Protein AF-A0A2N3F7M3-F1 (afdb_monomer)

Mean predicted aligned error: 8.2 Å

Nearest PDB structures (foldseek):
  3fbz-assembly3_C  TM=3.477E-01  e=1.926E+00  Captovirus AFV1
  6jph-assembly1_A  TM=2.825E-01  e=2.505E+00  Defluviitalea phaphyphila
  6bme-assembly2_B  TM=3.694E-01  e=4.024E+00  Chlamydomonas reinhardtii
  6jpn-assembly1_A  TM=2.850E-01  e=2.934E+00  Defluviitalea phaphyphila
  3c37-assembly1_A  TM=2.663E-01  e=7.568E+00  Geobacter sulfurreducens PCA

Secondary structure (DSSP, 8-state):
----------------PPPPP---HHHHTT--HHHHHHHHHHHHHHHHHHHHHHHHHHHT----HHHHHHHHHHHHHHHHHHTT--SSS--HHHHHHHHHHHHHHHHHTT--HHHHHHHHHHHHHHHHHS--

Foldseek 3Di:
DDDDDDPDPDDDDPPPQQDQDADDPVLLPPAEQLSLLVVQLVNLLSLVVSLVVVVCVVPVDDDDSVVSSVVSVVLLQVQLVVLVHGSVDGDLSSSVSSLVSSLVVSVVSVRDNVSSVSSSVRSVVNSVSYDD

Solvent-accessible surface area (backbone atoms only — not comparable to full-atom values): 7800 Å² total; per-residue (Å²): 142,86,80,86,78,83,82,77,79,76,74,81,74,75,77,78,72,65,81,77,72,69,77,49,75,76,70,57,53,92,42,46,44,66,58,50,52,52,46,50,52,54,50,51,45,46,55,48,49,46,39,48,51,56,49,30,70,76,67,74,50,91,76,59,66,69,56,51,54,52,52,44,53,53,51,50,45,50,20,13,46,74,37,75,37,41,67,93,64,51,40,64,70,22,50,53,39,18,52,57,46,42,48,56,49,41,47,76,72,61,32,54,66,76,57,47,52,51,47,49,57,39,48,51,57,54,59,73,58,44,69,133

pLDDT: mean 85.64, std 19.43, range [34.31, 98.62]

Sequence (132 aa):
MDGHFKKEVGESMSGVVPDRWVVSEAELIELDAYKARDLVVKCFLTAQRITFAQTKETMGLPGDEKALERSVLGAVRVAFKRAGGDFDQPTKETIVGACDALASTAASWGTPESVVHHHQEQMMKVIGRLPE

Structure (mmCIF, N/CA/C/O backbone):
data_AF-A0A2N3F7M3-F1
#
_entry.id   AF-A0A2N3F7M3-F1
#
loop_
_atom_site.group_PDB
_atom_site.id
_atom_site.type_symbol
_atom_site.label_atom_id
_atom_site.label_alt_id
_atom_site.label_comp_id
_atom_site.label_asym_id
_atom_site.label_entity_id
_atom_site.label_seq_id
_atom_site.pdbx_PDB_ins_code
_atom_site.Cartn_x
_atom_site.Cartn_y
_atom_site.Cartn_z
_atom_site.occupancy
_atom_site.B_iso_or_equiv
_atom_site.auth_seq_id
_atom_site.auth_comp_id
_atom_site.auth_asym_id
_atom_site.auth_atom_id
_atom_site.pdbx_PDB_model_num
ATOM 1 N N . MET A 1 1 ? 16.862 2.326 -60.570 1.00 47.16 1 MET A N 1
ATOM 2 C CA . MET A 1 1 ? 17.369 2.054 -59.214 1.00 47.16 1 MET A CA 1
ATOM 3 C C . MET A 1 1 ? 17.725 3.399 -58.637 1.00 47.16 1 MET A C 1
ATOM 5 O O . MET A 1 1 ? 18.465 4.098 -59.302 1.00 47.16 1 MET A O 1
ATOM 9 N N . ASP A 1 2 ? 17.052 3.805 -57.564 1.00 41.72 2 ASP A N 1
ATOM 10 C CA . ASP A 1 2 ? 17.632 4.509 -56.412 1.00 41.72 2 ASP A CA 1
ATOM 11 C C . ASP A 1 2 ? 16.478 4.915 -55.498 1.00 41.72 2 ASP A C 1
ATOM 13 O O . ASP A 1 2 ? 15.702 5.836 -55.753 1.00 41.72 2 ASP A O 1
ATOM 17 N N . GLY A 1 3 ? 16.294 4.065 -54.490 1.00 40.38 3 GLY A N 1
ATOM 18 C CA . GLY A 1 3 ? 15.236 4.148 -53.508 1.00 40.38 3 GLY A CA 1
ATOM 19 C C . GLY A 1 3 ? 15.487 5.272 -52.512 1.00 40.38 3 GLY A C 1
ATOM 20 O O . GLY A 1 3 ? 16.547 5.383 -51.906 1.00 40.38 3 GLY A O 1
ATOM 21 N N . HIS A 1 4 ? 14.440 6.066 -52.347 1.00 43.75 4 HIS A N 1
ATOM 22 C CA . HIS A 1 4 ? 14.035 6.780 -51.144 1.00 43.75 4 HIS A CA 1
ATOM 23 C C . HIS A 1 4 ? 14.565 6.167 -49.828 1.00 43.75 4 HIS A C 1
ATOM 25 O O . HIS A 1 4 ? 14.263 5.017 -49.517 1.00 43.75 4 HIS A O 1
ATOM 31 N N . PHE A 1 5 ? 15.209 6.975 -48.980 1.00 39.25 5 PHE A N 1
ATOM 32 C CA . PHE A 1 5 ? 15.094 6.806 -47.529 1.00 39.25 5 PHE A CA 1
ATOM 33 C C . PHE A 1 5 ? 15.201 8.166 -46.829 1.00 39.25 5 PHE A C 1
ATOM 35 O O . PHE A 1 5 ? 16.281 8.655 -46.500 1.00 39.25 5 PHE A O 1
ATOM 42 N N . LYS A 1 6 ? 14.042 8.803 -46.634 1.00 42.97 6 LYS A N 1
ATOM 43 C CA . LYS A 1 6 ? 13.887 9.898 -45.675 1.00 42.97 6 LYS A CA 1
ATOM 44 C C . LYS A 1 6 ? 14.064 9.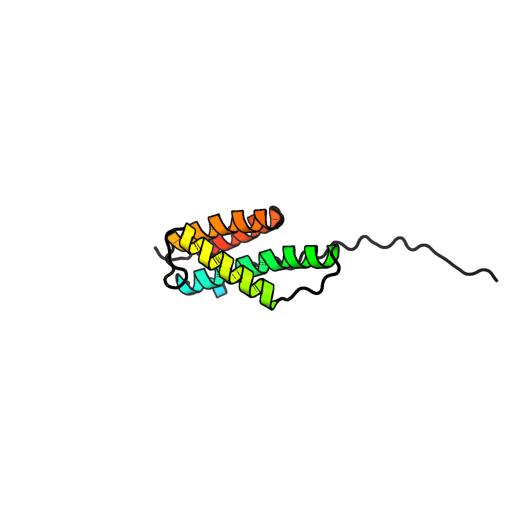295 -44.279 1.00 42.97 6 LYS A C 1
ATOM 46 O O . LYS A 1 6 ? 13.283 8.433 -43.891 1.00 42.97 6 LYS A O 1
ATOM 51 N N . LYS A 1 7 ? 15.085 9.724 -43.534 1.00 39.56 7 LYS A N 1
ATOM 52 C CA . LYS A 1 7 ? 15.151 9.479 -42.088 1.00 39.56 7 LYS A CA 1
ATOM 53 C C . LYS A 1 7 ? 14.158 10.421 -41.417 1.00 39.56 7 LYS A C 1
ATOM 55 O O . LYS A 1 7 ? 14.458 11.595 -41.222 1.00 39.56 7 LYS A O 1
ATOM 60 N N . GLU A 1 8 ? 12.978 9.905 -41.104 1.00 34.69 8 GLU A N 1
ATOM 61 C CA . GLU A 1 8 ? 12.116 10.505 -40.093 1.00 34.69 8 GLU A CA 1
ATOM 62 C C . GLU A 1 8 ? 12.780 10.271 -38.735 1.00 34.69 8 GLU A C 1
ATOM 64 O O . GLU A 1 8 ? 13.060 9.140 -38.334 1.00 34.69 8 GLU A O 1
ATOM 69 N N . VAL A 1 9 ? 13.134 11.370 -38.074 1.00 43.78 9 VAL A N 1
ATOM 70 C CA . VAL A 1 9 ? 13.579 11.367 -36.685 1.00 43.78 9 VAL A CA 1
ATOM 71 C C . VAL A 1 9 ? 12.337 11.046 -35.867 1.00 43.78 9 VAL A C 1
ATOM 73 O O . VAL A 1 9 ? 11.456 11.890 -35.734 1.00 43.78 9 VAL A O 1
ATOM 76 N N . GLY A 1 10 ? 12.244 9.799 -35.407 1.00 34.31 10 GLY A N 1
ATOM 77 C CA . GLY A 1 10 ? 11.179 9.359 -34.519 1.00 34.31 10 GLY A CA 1
ATOM 78 C C . GLY A 1 10 ? 11.149 10.242 -33.279 1.00 34.31 10 GLY A C 1
ATOM 79 O O . GLY A 1 10 ? 12.145 10.345 -32.560 1.00 34.31 10 GLY A O 1
ATOM 80 N N . GLU A 1 11 ? 10.008 10.894 -33.069 1.00 34.56 11 GLU A N 1
ATOM 81 C CA . GLU A 1 11 ? 9.624 11.500 -31.802 1.00 34.56 11 GLU A CA 1
ATOM 82 C C . GLU A 1 11 ? 9.928 10.526 -30.662 1.00 34.56 11 GLU A C 1
ATOM 84 O O . GLU A 1 11 ? 9.494 9.372 -30.675 1.00 34.56 11 GLU A O 1
ATOM 89 N N . SER A 1 12 ? 10.691 11.005 -29.677 1.00 38.12 12 SER A N 1
ATOM 90 C CA . SER A 1 12 ? 10.824 10.360 -28.376 1.00 38.12 12 SER A CA 1
ATOM 91 C C . SER A 1 12 ? 9.429 10.081 -27.838 1.00 38.12 12 SER A C 1
ATOM 93 O O . SER A 1 12 ? 8.753 10.991 -27.359 1.00 38.12 12 SER A O 1
ATOM 95 N N . MET A 1 13 ? 8.999 8.823 -27.908 1.00 38.06 13 MET A N 1
ATOM 96 C CA . MET A 1 13 ? 7.830 8.381 -27.172 1.00 38.06 13 MET A CA 1
ATOM 97 C C . MET A 1 13 ? 8.132 8.603 -25.695 1.00 38.06 13 MET A C 1
ATOM 99 O O . MET A 1 13 ? 9.004 7.955 -25.117 1.00 38.06 13 MET A O 1
ATOM 103 N N . SER A 1 14 ? 7.437 9.575 -25.102 1.00 41.28 14 SER A N 1
ATOM 104 C CA . SER A 1 14 ? 7.349 9.721 -23.659 1.00 41.28 14 SER A CA 1
ATOM 105 C C . SER A 1 14 ? 6.970 8.355 -23.100 1.00 41.28 14 SER A C 1
ATOM 107 O O . SER A 1 14 ? 5.886 7.852 -23.408 1.00 41.28 14 SER A O 1
ATOM 109 N N . GLY A 1 15 ? 7.873 7.738 -22.338 1.00 36.22 15 GLY A N 1
ATOM 110 C CA . GLY A 1 15 ? 7.592 6.483 -21.657 1.00 36.22 15 GLY A CA 1
ATOM 111 C C . GLY A 1 15 ? 6.305 6.651 -20.862 1.00 36.22 15 GLY A C 1
ATOM 112 O O . GLY A 1 15 ? 6.245 7.468 -19.942 1.00 36.22 15 GLY A O 1
ATOM 113 N N . VAL A 1 16 ? 5.255 5.944 -21.274 1.00 40.09 16 VAL A N 1
ATOM 114 C CA . VAL A 1 16 ? 3.975 5.932 -20.573 1.00 40.09 16 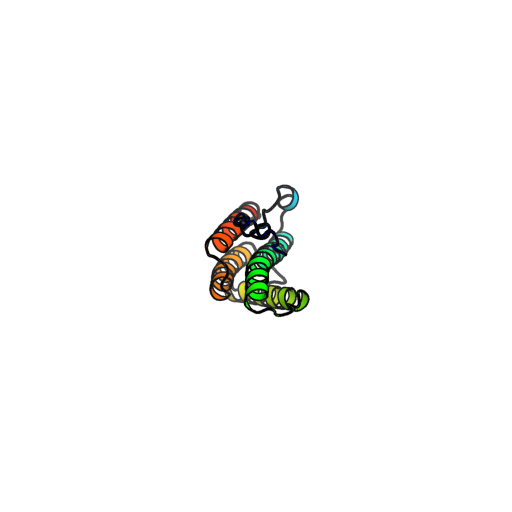VAL A CA 1
ATOM 115 C C . VAL A 1 16 ? 4.255 5.301 -19.218 1.00 40.09 16 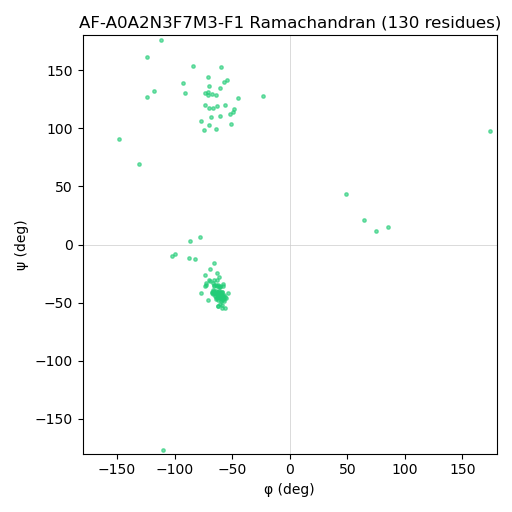VAL A C 1
ATOM 117 O O . VAL A 1 16 ? 4.396 4.087 -19.106 1.00 40.09 16 VAL A O 1
ATOM 120 N N . VAL A 1 17 ? 4.417 6.130 -18.188 1.00 52.34 17 VAL A N 1
ATOM 121 C CA . VAL A 1 17 ? 4.480 5.644 -16.812 1.00 52.34 17 VAL A CA 1
ATOM 122 C C . VAL A 1 17 ? 3.112 5.011 -16.548 1.00 52.34 17 VAL A C 1
ATOM 124 O O . VAL A 1 17 ? 2.113 5.720 -16.694 1.00 52.34 17 VAL A O 1
ATOM 127 N N . PRO A 1 18 ? 3.021 3.706 -16.227 1.00 54.47 18 PRO A N 1
ATOM 128 C CA . PRO A 1 18 ? 1.738 3.080 -15.953 1.00 54.47 18 PRO A CA 1
ATOM 129 C C . PRO A 1 18 ? 1.010 3.855 -14.858 1.00 54.47 18 PRO A C 1
ATOM 131 O O . PRO A 1 18 ? 1.638 4.362 -13.923 1.00 54.47 18 PRO A O 1
ATOM 134 N N . ASP A 1 19 ? -0.302 3.966 -15.038 1.00 66.25 19 ASP A N 1
ATOM 135 C CA . ASP A 1 19 ? -1.193 4.832 -14.276 1.00 66.25 19 ASP A CA 1
ATOM 136 C C . ASP A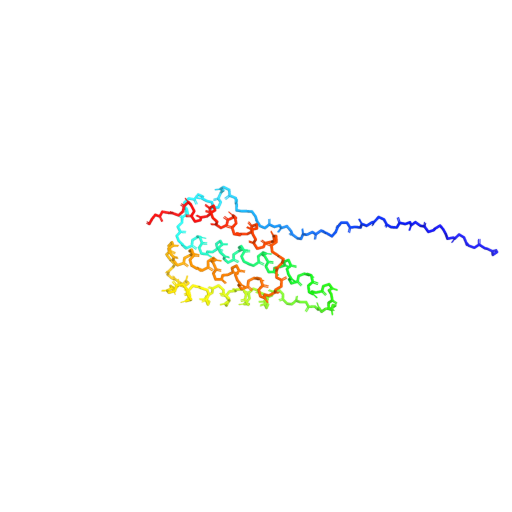 1 19 ? -0.953 4.673 -12.765 1.00 66.25 19 ASP A C 1
ATOM 138 O O . ASP A 1 19 ? -1.088 3.582 -12.200 1.00 66.25 19 ASP A O 1
ATOM 142 N N . ARG A 1 20 ? -0.506 5.751 -12.112 1.00 82.00 20 ARG A N 1
ATOM 143 C CA . ARG A 1 20 ? -0.230 5.737 -10.672 1.00 82.00 20 ARG A CA 1
ATOM 144 C C . ARG A 1 20 ? -1.568 5.669 -9.949 1.00 82.00 20 ARG A C 1
ATOM 146 O O . ARG A 1 20 ? -2.442 6.491 -10.208 1.00 82.00 20 ARG A O 1
ATOM 153 N N . TRP A 1 21 ? -1.730 4.729 -9.019 1.00 92.00 21 TRP A N 1
ATOM 154 C CA . TRP A 1 21 ? -2.991 4.612 -8.291 1.00 92.00 21 TRP A CA 1
ATOM 155 C C . TRP A 1 21 ? -3.292 5.900 -7.517 1.00 92.00 21 TRP A C 1
ATOM 157 O O . TRP A 1 21 ? -2.419 6.460 -6.855 1.00 92.00 21 TRP A O 1
ATOM 167 N N . VAL A 1 22 ? -4.538 6.359 -7.598 1.00 94.50 22 VAL A N 1
ATOM 168 C CA . VAL A 1 22 ? -5.089 7.462 -6.810 1.00 94.50 22 VAL A CA 1
ATOM 169 C C . VAL A 1 22 ? -6.308 6.916 -6.087 1.00 94.50 22 VAL A C 1
ATOM 171 O O . VAL A 1 22 ? -7.192 6.336 -6.718 1.00 94.50 22 VAL A O 1
ATOM 174 N N . VAL A 1 23 ? -6.350 7.081 -4.765 1.00 95.00 23 VAL A N 1
ATOM 175 C CA . VAL A 1 23 ? -7.537 6.700 -3.998 1.00 95.00 23 VAL A CA 1
ATOM 176 C C . VAL A 1 23 ? -8.694 7.626 -4.366 1.00 95.00 23 VAL A C 1
ATOM 178 O O . VAL A 1 23 ? -8.541 8.849 -4.381 1.00 95.00 23 VAL A O 1
ATOM 181 N N . SER A 1 24 ? -9.846 7.049 -4.692 1.00 95.50 24 SER A N 1
ATOM 182 C CA . SER A 1 24 ? -11.052 7.816 -5.007 1.00 95.50 24 SER A CA 1
ATOM 183 C C . SER A 1 24 ? -11.821 8.209 -3.744 1.00 95.50 24 SER A C 1
ATOM 185 O O . SER A 1 24 ? -11.804 7.490 -2.747 1.00 95.50 24 SER A O 1
ATOM 187 N N . GLU A 1 25 ? -12.580 9.308 -3.792 1.00 93.69 25 GLU A N 1
ATOM 188 C CA . GLU A 1 25 ? -13.464 9.693 -2.676 1.00 93.69 25 GLU A CA 1
ATOM 189 C C . GLU A 1 25 ? -14.489 8.595 -2.347 1.00 93.69 25 GLU A C 1
ATOM 191 O O . GLU A 1 25 ? -14.802 8.369 -1.183 1.00 93.69 25 GLU A O 1
ATOM 196 N N . ALA A 1 26 ? -14.960 7.848 -3.351 1.00 94.50 26 ALA A N 1
ATOM 197 C CA . ALA A 1 26 ? -15.864 6.716 -3.146 1.00 94.50 26 ALA A CA 1
ATOM 198 C C . ALA A 1 26 ? -15.215 5.576 -2.336 1.00 94.50 26 ALA A C 1
ATOM 200 O O . ALA A 1 26 ? -15.872 4.927 -1.520 1.00 94.50 26 ALA A O 1
ATOM 201 N N . GLU A 1 27 ? -13.912 5.341 -2.514 1.00 94.06 27 GLU A N 1
ATOM 202 C CA . GLU A 1 27 ? -13.163 4.369 -1.711 1.00 94.06 27 GLU A CA 1
ATOM 203 C C . GLU A 1 27 ? -12.981 4.827 -0.257 1.00 94.06 27 GLU A C 1
ATOM 205 O O . GLU A 1 27 ? -12.807 3.981 0.616 1.00 94.06 27 GLU A O 1
ATOM 210 N N . LEU A 1 28 ? -13.090 6.128 0.025 1.00 93.94 28 LEU A N 1
ATOM 211 C CA . LEU A 1 28 ? -12.967 6.694 1.373 1.00 93.94 28 LEU A CA 1
ATOM 212 C C . LEU A 1 28 ? -14.289 6.722 2.161 1.00 93.94 28 LEU A C 1
ATOM 214 O O . LEU A 1 28 ? -14.271 6.976 3.365 1.00 93.94 28 LEU A O 1
ATOM 218 N N . ILE A 1 29 ? -15.431 6.466 1.517 1.00 93.75 29 ILE A N 1
ATOM 219 C CA . ILE A 1 29 ? -16.737 6.375 2.190 1.00 93.75 29 ILE A CA 1
ATOM 220 C C . ILE A 1 29 ? -16.793 5.103 3.044 1.00 93.75 29 ILE A C 1
ATOM 222 O O . ILE A 1 29 ? -16.377 4.041 2.575 1.00 93.75 29 ILE A O 1
ATOM 226 N N . GLU A 1 30 ? -17.317 5.213 4.272 1.00 92.00 30 GLU A N 1
ATOM 227 C CA . GLU A 1 30 ? -17.496 4.088 5.214 1.00 92.00 30 GLU A CA 1
ATOM 228 C C . GLU A 1 30 ? -16.222 3.241 5.366 1.00 92.00 30 GLU A C 1
ATOM 230 O O . GLU A 1 30 ? -16.235 2.013 5.299 1.00 92.00 30 GLU A O 1
ATOM 235 N N . LEU A 1 31 ? -15.082 3.923 5.489 1.00 95.69 31 LEU A N 1
ATOM 236 C CA . LEU A 1 31 ? -13.785 3.278 5.594 1.00 95.69 31 LEU A CA 1
ATOM 237 C C . LEU A 1 31 ? -13.611 2.639 6.978 1.00 95.69 31 LEU A C 1
ATOM 239 O O . LEU A 1 31 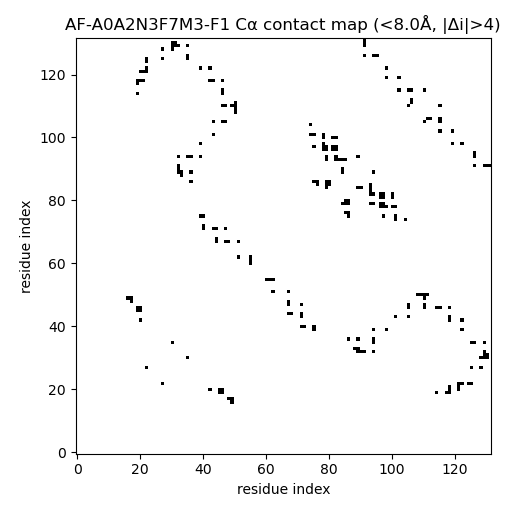? -13.601 3.333 7.994 1.00 95.69 31 LEU A O 1
ATOM 243 N N . ASP A 1 32 ? -13.411 1.325 6.999 1.00 96.81 32 ASP A N 1
ATOM 244 C CA . ASP A 1 32 ? -12.964 0.574 8.168 1.00 96.81 32 ASP A CA 1
ATOM 245 C C . ASP A 1 32 ? -11.543 0.018 7.957 1.00 96.81 32 ASP A C 1
ATOM 247 O O . ASP A 1 32 ? -10.935 0.156 6.887 1.00 96.81 32 ASP A O 1
ATOM 251 N N . ALA A 1 33 ? -10.989 -0.615 8.993 1.00 97.44 33 ALA A N 1
ATOM 252 C CA . ALA A 1 33 ? -9.636 -1.164 8.939 1.00 97.44 33 ALA A CA 1
ATOM 253 C C . ALA A 1 33 ? -9.482 -2.281 7.887 1.00 97.44 33 ALA A C 1
ATOM 255 O O . ALA A 1 33 ? -8.414 -2.421 7.287 1.00 97.44 33 ALA A O 1
ATOM 256 N N . TYR A 1 34 ? -10.539 -3.051 7.615 1.00 98.12 34 TYR A N 1
ATOM 257 C CA . TYR A 1 34 ? -10.517 -4.127 6.622 1.00 98.12 34 TYR A CA 1
ATOM 258 C C . TYR A 1 34 ? -10.445 -3.564 5.205 1.00 98.12 34 TYR A C 1
ATOM 260 O O . TYR A 1 34 ? -9.572 -3.951 4.426 1.00 98.12 34 TYR A O 1
ATOM 268 N N . LYS A 1 35 ? -11.290 -2.580 4.896 1.00 97.94 35 LYS A N 1
ATOM 269 C CA . LYS A 1 35 ? -11.281 -1.867 3.622 1.00 97.94 35 LYS A CA 1
ATOM 270 C C . LYS A 1 35 ? -9.959 -1.135 3.420 1.00 97.94 35 LYS A C 1
ATOM 272 O O . LYS A 1 35 ? -9.377 -1.222 2.343 1.00 97.94 35 LYS A O 1
ATOM 277 N N . ALA A 1 36 ? -9.426 -0.475 4.447 1.00 98.06 36 ALA A N 1
ATOM 278 C CA . ALA A 1 36 ? -8.125 0.181 4.352 1.00 98.06 36 ALA A CA 1
ATOM 279 C C . ALA A 1 36 ? -6.971 -0.807 4.109 1.00 98.06 36 ALA A C 1
ATOM 281 O O . ALA A 1 36 ? -6.112 -0.529 3.275 1.00 98.06 36 ALA A O 1
ATOM 282 N N . ARG A 1 37 ? -6.962 -1.980 4.755 1.00 98.38 37 ARG A N 1
ATOM 283 C CA . ARG A 1 37 ? -6.005 -3.058 4.444 1.00 98.38 37 ARG A CA 1
ATOM 284 C C . ARG A 1 37 ? -6.112 -3.503 2.985 1.00 98.38 37 ARG A C 1
ATOM 286 O O . ARG A 1 37 ? -5.091 -3.693 2.326 1.00 98.38 37 ARG A O 1
ATOM 293 N N . ASP A 1 38 ? -7.319 -3.659 2.459 1.00 98.44 38 ASP A N 1
ATOM 294 C CA . ASP A 1 38 ? -7.503 -4.067 1.063 1.00 98.44 38 ASP A CA 1
ATOM 295 C C . ASP A 1 38 ? -6.996 -2.976 0.098 1.00 98.44 38 ASP A C 1
ATOM 297 O O . ASP A 1 38 ? -6.362 -3.278 -0.919 1.00 98.44 38 ASP A O 1
ATOM 301 N N . LEU A 1 39 ? -7.161 -1.699 0.464 1.00 98.12 39 LEU A N 1
ATOM 302 C CA . LEU A 1 39 ? -6.555 -0.572 -0.248 1.00 98.12 39 LEU A CA 1
ATOM 303 C C . LEU A 1 39 ? -5.021 -0.576 -0.155 1.00 98.12 39 LEU A C 1
ATOM 305 O O . LEU A 1 39 ? -4.380 -0.272 -1.157 1.00 98.12 39 LEU A O 1
ATOM 309 N N . VAL A 1 40 ? -4.417 -0.987 0.968 1.00 98.31 40 VAL A N 1
ATOM 310 C CA . VAL A 1 40 ? -2.955 -1.198 1.066 1.00 98.31 40 VAL A CA 1
ATOM 311 C C . VAL A 1 40 ? -2.490 -2.219 0.025 1.00 98.31 40 VAL A C 1
ATOM 313 O O . VAL A 1 40 ? -1.515 -1.972 -0.686 1.00 98.31 40 VAL A O 1
ATOM 316 N N . VAL A 1 41 ? -3.196 -3.347 -0.115 1.00 98.25 41 VAL A N 1
ATOM 317 C CA . VAL A 1 41 ? -2.856 -4.382 -1.109 1.00 98.25 41 VAL A CA 1
ATOM 318 C C . VAL A 1 41 ? -2.962 -3.827 -2.529 1.00 98.25 41 VAL A C 1
ATOM 320 O O . VAL A 1 41 ? -2.030 -3.982 -3.320 1.00 98.25 41 VAL A O 1
ATOM 323 N N . LYS A 1 42 ? -4.067 -3.144 -2.850 1.00 96.88 42 LYS A N 1
ATOM 324 C CA . LYS A 1 42 ? -4.296 -2.531 -4.168 1.00 96.88 42 LYS A CA 1
ATOM 325 C C . LYS A 1 42 ? -3.237 -1.476 -4.507 1.00 96.88 42 LYS A C 1
ATOM 327 O O . LYS A 1 42 ? -2.702 -1.471 -5.619 1.00 96.88 42 LYS A O 1
ATOM 332 N N . CYS A 1 43 ? -2.927 -0.612 -3.544 1.00 96.69 43 CYS A N 1
ATOM 333 C CA . CYS A 1 43 ? -1.899 0.418 -3.630 1.00 96.69 43 CYS A CA 1
ATOM 334 C C . CYS A 1 43 ? -0.540 -0.198 -3.965 1.00 96.69 43 CYS A C 1
ATOM 336 O O . CYS A 1 43 ? 0.080 0.142 -4.974 1.00 96.69 43 CYS A O 1
ATOM 338 N N . PHE A 1 44 ? -0.116 -1.172 -3.157 1.00 97.19 44 PHE A N 1
ATOM 339 C CA . PHE A 1 44 ? 1.185 -1.802 -3.313 1.00 97.19 44 PHE A CA 1
ATOM 340 C C . PHE A 1 44 ? 1.284 -2.591 -4.621 1.00 97.19 44 PHE A C 1
ATOM 342 O O . PHE A 1 44 ? 2.280 -2.466 -5.329 1.00 97.19 44 PHE A O 1
ATOM 349 N N . LEU A 1 45 ? 0.238 -3.335 -5.001 1.00 95.69 45 LEU A N 1
ATOM 350 C CA . LEU A 1 45 ? 0.191 -4.044 -6.282 1.00 95.69 45 LEU A CA 1
ATOM 351 C C . LEU A 1 45 ? 0.379 -3.092 -7.465 1.00 95.69 45 LEU A C 1
ATOM 353 O O . LEU A 1 45 ? 1.137 -3.397 -8.384 1.00 95.69 45 LEU A O 1
ATOM 357 N N . THR A 1 46 ? -0.278 -1.931 -7.438 1.00 93.81 46 THR A N 1
ATOM 358 C CA . THR A 1 46 ? -0.178 -0.953 -8.530 1.00 93.81 46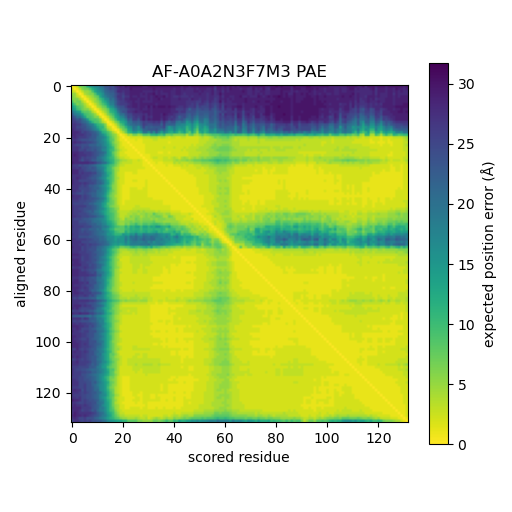 THR A CA 1
ATOM 359 C C . THR A 1 46 ? 1.228 -0.368 -8.630 1.00 93.81 46 THR A C 1
ATOM 361 O O . THR A 1 46 ? 1.783 -0.308 -9.728 1.00 93.81 46 THR A O 1
ATOM 364 N N . ALA A 1 47 ? 1.853 -0.043 -7.495 1.00 93.12 47 ALA A N 1
ATOM 365 C CA . ALA A 1 47 ? 3.251 0.377 -7.468 1.00 93.12 47 ALA A CA 1
ATOM 366 C C . ALA A 1 47 ? 4.180 -0.701 -8.055 1.00 93.12 47 ALA A C 1
ATOM 368 O O . ALA A 1 47 ? 5.031 -0.397 -8.889 1.00 93.12 47 ALA A O 1
ATOM 369 N N . GLN A 1 48 ? 3.981 -1.974 -7.691 1.00 93.31 48 GLN A N 1
ATOM 370 C CA . GLN A 1 48 ? 4.836 -3.057 -8.181 1.00 93.31 48 GLN A CA 1
ATOM 371 C C . GLN A 1 48 ? 4.592 -3.421 -9.647 1.00 93.31 48 GLN A C 1
ATOM 373 O O . GLN A 1 48 ? 5.520 -3.865 -10.316 1.00 93.31 48 GLN A O 1
ATOM 378 N N . ARG A 1 49 ? 3.394 -3.184 -10.195 1.00 91.88 49 ARG A N 1
ATOM 379 C CA . ARG A 1 49 ? 3.134 -3.332 -11.638 1.00 91.88 49 ARG A CA 1
ATOM 380 C C . ARG A 1 49 ? 4.001 -2.399 -12.477 1.00 91.88 49 ARG A C 1
ATOM 382 O O . ARG A 1 49 ? 4.464 -2.819 -13.534 1.00 91.88 49 ARG A O 1
ATOM 389 N N . ILE A 1 50 ? 4.262 -1.180 -11.998 1.00 87.88 50 ILE A N 1
ATOM 390 C CA . ILE A 1 50 ? 5.160 -0.230 -12.671 1.00 87.88 50 ILE A CA 1
ATOM 391 C C . ILE A 1 50 ? 6.576 -0.814 -12.743 1.00 87.88 50 ILE A C 1
ATOM 393 O O . ILE A 1 50 ? 7.138 -0.950 -13.829 1.00 87.88 50 ILE A O 1
ATOM 397 N N . THR A 1 51 ? 7.112 -1.246 -11.601 1.00 85.50 51 THR A N 1
ATOM 398 C CA . THR A 1 51 ? 8.446 -1.859 -11.489 1.00 85.50 51 THR A CA 1
ATOM 399 C C . THR A 1 51 ? 8.560 -3.147 -12.313 1.00 85.50 51 THR A C 1
ATOM 401 O O . THR A 1 51 ? 9.550 -3.393 -13.008 1.00 85.50 51 THR A O 1
ATOM 404 N N . PHE A 1 52 ? 7.515 -3.975 -12.286 1.00 85.56 52 PHE A N 1
ATOM 405 C CA . PHE A 1 52 ? 7.461 -5.233 -13.020 1.00 85.56 52 PHE A CA 1
ATOM 406 C C . PHE A 1 52 ? 7.411 -5.016 -14.535 1.00 85.56 52 PHE A C 1
ATOM 408 O O . PHE A 1 52 ? 8.098 -5.724 -15.270 1.00 85.56 52 PHE A O 1
ATOM 415 N N . ALA A 1 53 ? 6.650 -4.025 -15.012 1.00 83.06 53 ALA A N 1
ATOM 416 C CA . ALA A 1 53 ? 6.600 -3.663 -16.427 1.00 83.06 53 ALA A CA 1
ATOM 417 C C . ALA A 1 53 ? 7.970 -3.193 -16.945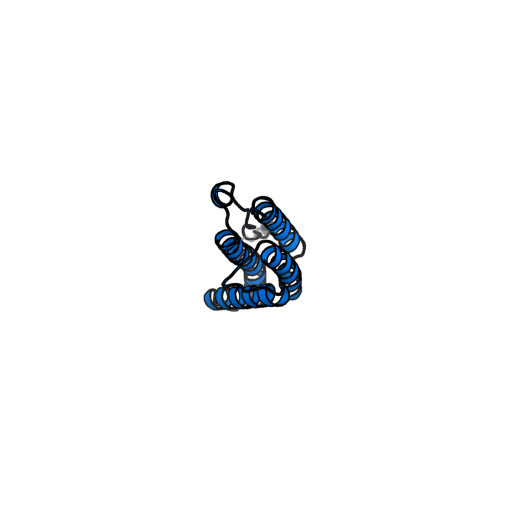 1.00 83.06 53 ALA A C 1
ATOM 419 O O . ALA A 1 53 ? 8.422 -3.673 -17.982 1.00 83.06 53 ALA A O 1
ATOM 420 N N . GLN A 1 54 ? 8.673 -2.350 -16.181 1.00 79.25 54 GLN A N 1
ATOM 421 C CA . GLN A 1 54 ? 10.026 -1.887 -16.525 1.00 79.25 54 GLN A CA 1
ATOM 422 C C . GLN A 1 54 ? 11.035 -3.045 -16.592 1.00 79.25 54 GLN A C 1
ATOM 424 O O . GLN A 1 54 ? 11.867 -3.124 -17.498 1.00 79.25 54 GLN A O 1
ATOM 429 N N . THR A 1 55 ? 10.933 -3.990 -15.655 1.00 76.12 55 THR A N 1
ATOM 430 C CA . THR A 1 55 ? 11.803 -5.174 -15.625 1.00 76.12 55 THR A CA 1
ATOM 431 C C . THR A 1 55 ? 11.529 -6.107 -16.810 1.00 76.12 55 THR A C 1
ATOM 433 O O . THR A 1 55 ? 12.469 -6.595 -17.437 1.00 76.12 55 THR A O 1
ATOM 436 N N . LYS A 1 56 ? 10.252 -6.324 -17.164 1.00 75.62 56 LYS A N 1
ATOM 437 C CA . LYS A 1 56 ? 9.843 -7.096 -18.353 1.00 75.62 56 LYS A CA 1
ATOM 438 C C . LYS A 1 56 ? 10.433 -6.519 -19.634 1.00 75.62 56 LYS A C 1
ATOM 440 O O . LYS A 1 56 ? 10.998 -7.269 -20.424 1.00 75.62 56 LYS A O 1
ATOM 445 N N . GLU A 1 57 ? 10.306 -5.207 -19.822 1.00 71.12 57 GLU A N 1
ATOM 446 C CA . GLU A 1 57 ? 10.829 -4.500 -20.993 1.00 71.12 57 GLU A CA 1
ATOM 447 C C . GLU A 1 57 ? 12.350 -4.654 -21.105 1.00 71.12 57 GLU A C 1
ATOM 449 O O . GLU A 1 57 ? 12.871 -4.947 -22.177 1.00 71.12 57 GLU A O 1
ATOM 454 N N . THR A 1 58 ? 13.054 -4.557 -19.976 1.00 72.19 58 THR A N 1
ATOM 455 C CA . THR A 1 58 ? 14.519 -4.643 -19.939 1.00 72.19 58 THR A CA 1
ATOM 456 C C . THR A 1 58 ? 15.041 -6.070 -20.162 1.00 72.19 58 THR A C 1
ATOM 458 O O . THR A 1 58 ? 16.092 -6.251 -20.772 1.00 72.19 58 THR A O 1
ATOM 461 N N . MET A 1 59 ? 14.334 -7.097 -19.668 1.00 72.81 59 MET A N 1
ATOM 462 C CA . MET A 1 59 ? 14.806 -8.493 -19.684 1.00 72.81 59 MET A CA 1
ATOM 463 C C . MET A 1 59 ? 14.175 -9.372 -20.775 1.00 72.81 59 MET A C 1
ATOM 465 O O . MET A 1 59 ? 14.620 -10.501 -20.970 1.00 72.81 59 MET A O 1
ATOM 469 N N . GLY A 1 60 ? 13.133 -8.903 -21.470 1.00 65.44 60 GLY A N 1
ATOM 470 C CA . GLY A 1 60 ? 12.437 -9.674 -22.509 1.00 65.44 60 GLY A CA 1
ATOM 471 C C . GLY A 1 60 ? 11.716 -10.926 -21.989 1.00 65.44 60 GLY A C 1
ATOM 472 O O . GLY A 1 60 ? 11.457 -11.854 -22.756 1.00 65.44 60 GLY A O 1
ATOM 473 N N . LEU A 1 61 ? 11.413 -10.986 -20.688 1.00 63.34 61 LEU A N 1
ATOM 474 C CA . LEU A 1 61 ? 10.805 -12.156 -20.052 1.00 63.34 61 LEU 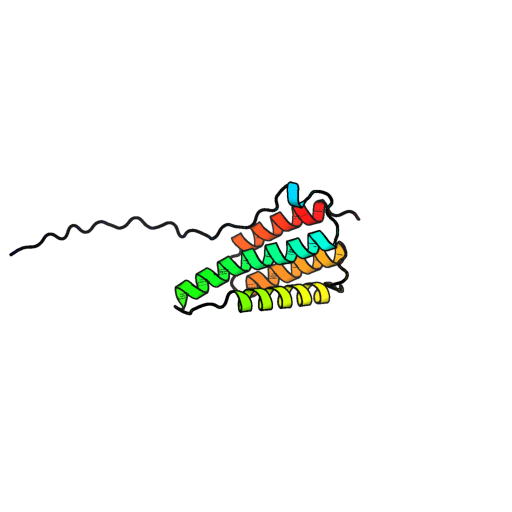A CA 1
ATOM 475 C C . LEU A 1 61 ? 9.270 -12.055 -20.017 1.00 63.34 61 LEU A C 1
ATOM 477 O O . LEU A 1 61 ? 8.727 -10.998 -19.673 1.00 63.34 61 LEU A O 1
ATOM 481 N N . PRO A 1 62 ? 8.538 -13.155 -20.285 1.00 60.94 62 PRO A N 1
ATOM 482 C CA . PRO A 1 62 ? 7.106 -13.211 -20.034 1.00 60.94 62 PRO A CA 1
ATOM 483 C C . PRO A 1 62 ? 6.887 -13.189 -18.522 1.00 60.94 62 PRO A C 1
ATOM 485 O O . PRO A 1 62 ? 7.227 -14.135 -17.817 1.00 60.94 62 PRO A O 1
ATOM 488 N N . GLY A 1 63 ? 6.355 -12.095 -17.989 1.00 67.44 63 GLY A N 1
ATOM 489 C CA . GLY A 1 63 ? 6.106 -12.027 -16.549 1.00 67.44 63 GLY A CA 1
ATOM 490 C C . GLY A 1 63 ? 4.710 -12.513 -16.173 1.00 67.44 63 GLY A C 1
ATOM 491 O O . GLY A 1 63 ? 3.712 -12.056 -16.736 1.00 67.44 63 GLY A O 1
ATOM 492 N N . ASP A 1 64 ? 4.677 -13.401 -15.182 1.00 84.62 64 ASP A N 1
ATOM 493 C CA . ASP A 1 64 ? 3.478 -13.979 -14.579 1.00 84.62 64 ASP A CA 1
ATOM 494 C C . ASP A 1 64 ? 2.815 -12.983 -13.615 1.00 84.62 64 ASP A C 1
ATOM 496 O O . ASP A 1 64 ? 3.288 -12.755 -12.501 1.00 84.62 64 ASP A O 1
ATOM 500 N N . GLU A 1 65 ? 1.692 -12.404 -14.040 1.00 85.06 65 GLU A N 1
ATOM 501 C CA . GLU A 1 65 ? 0.886 -11.495 -13.217 1.00 85.06 65 GLU A CA 1
ATOM 502 C C . GLU A 1 65 ? 0.415 -12.161 -11.916 1.00 85.06 65 GLU A C 1
ATOM 504 O O . GLU A 1 65 ? 0.427 -11.542 -10.854 1.00 85.06 65 GLU A O 1
ATOM 509 N N . LYS A 1 66 ? 0.093 -13.460 -11.950 1.00 88.94 66 LYS A N 1
ATOM 510 C CA . LYS A 1 66 ? -0.323 -14.182 -10.743 1.00 88.94 66 LYS A CA 1
ATOM 511 C C . LYS A 1 66 ? 0.843 -14.352 -9.773 1.00 88.94 66 LYS A C 1
ATOM 513 O O . LYS A 1 66 ? 0.627 -14.410 -8.564 1.00 88.94 66 LYS A O 1
ATOM 518 N N . ALA A 1 67 ? 2.075 -14.470 -10.272 1.00 89.56 67 ALA A N 1
ATOM 519 C CA . ALA A 1 67 ? 3.258 -14.476 -9.413 1.00 89.56 67 ALA A CA 1
ATOM 520 C C . ALA A 1 67 ? 3.461 -13.118 -8.743 1.00 89.56 67 ALA A C 1
ATOM 522 O O . ALA A 1 67 ? 3.758 -13.088 -7.550 1.00 89.56 67 ALA A O 1
ATOM 523 N N . LEU A 1 68 ? 3.245 -12.016 -9.470 1.00 91.19 68 LEU A N 1
ATOM 524 C CA . LEU A 1 68 ? 3.300 -10.672 -8.899 1.00 91.19 68 LEU A CA 1
ATOM 525 C C . LEU A 1 68 ? 2.270 -10.505 -7.774 1.00 91.19 68 LEU A C 1
ATOM 527 O O . LEU A 1 68 ? 2.634 -10.097 -6.674 1.00 91.19 68 LEU A O 1
ATOM 531 N N . GLU A 1 69 ? 1.015 -10.890 -8.012 1.00 93.88 69 GLU A N 1
ATOM 532 C CA . GLU A 1 69 ? -0.054 -10.827 -7.007 1.00 93.88 69 GLU A CA 1
ATOM 533 C C . GLU A 1 69 ? 0.282 -11.639 -5.746 1.00 93.88 69 GLU A C 1
ATOM 535 O O . GLU A 1 69 ? 0.123 -11.145 -4.627 1.00 93.88 69 GLU A O 1
ATOM 540 N N . ARG A 1 70 ? 0.815 -12.862 -5.902 1.00 95.12 70 ARG A N 1
ATOM 541 C CA . ARG A 1 70 ? 1.259 -13.694 -4.766 1.00 95.12 70 ARG A CA 1
ATOM 542 C C . ARG A 1 70 ? 2.397 -13.039 -3.983 1.00 95.12 70 ARG A C 1
ATOM 544 O O . ARG A 1 70 ? 2.354 -13.023 -2.752 1.00 95.12 70 ARG A O 1
ATOM 551 N N . SER A 1 71 ? 3.397 -12.496 -4.677 1.00 94.12 71 SER A N 1
ATOM 552 C CA . SER A 1 71 ? 4.535 -11.808 -4.055 1.00 94.12 71 SER A CA 1
ATOM 553 C C . SER A 1 71 ? 4.093 -10.561 -3.296 1.00 94.12 71 SER A C 1
ATOM 555 O O . SER A 1 71 ? 4.526 -10.340 -2.166 1.00 94.12 71 SER A O 1
ATOM 557 N N . VAL A 1 72 ? 3.184 -9.781 -3.881 1.00 96.50 72 VAL A N 1
ATOM 558 C CA . VAL A 1 72 ? 2.581 -8.605 -3.249 1.00 96.50 72 VAL A CA 1
ATOM 559 C C . VAL A 1 72 ? 1.831 -8.997 -1.983 1.00 96.50 72 VAL A C 1
ATOM 561 O O . VAL A 1 72 ? 2.106 -8.439 -0.923 1.00 96.50 72 VAL A O 1
ATOM 564 N N . LEU A 1 73 ? 0.944 -9.992 -2.047 1.00 98.00 73 LEU A N 1
ATOM 565 C CA . LEU A 1 73 ? 0.193 -10.428 -0.870 1.00 98.00 73 LEU A CA 1
ATOM 566 C C . LEU A 1 73 ? 1.121 -10.936 0.245 1.00 98.00 73 LEU A C 1
ATOM 568 O O . LEU A 1 73 ? 0.914 -10.623 1.418 1.00 98.00 73 LEU A O 1
ATOM 572 N N . GLY A 1 74 ? 2.170 -11.682 -0.115 1.00 98.00 74 GLY A N 1
ATOM 573 C CA . GLY A 1 74 ? 3.197 -12.130 0.825 1.00 98.00 74 GLY A CA 1
ATOM 574 C C . GLY A 1 74 ? 3.927 -10.964 1.496 1.00 98.00 74 GLY A C 1
ATOM 575 O O . GLY A 1 74 ? 4.062 -10.949 2.720 1.00 98.00 74 GLY A O 1
ATOM 576 N N . ALA A 1 75 ? 4.343 -9.961 0.718 1.00 98.06 75 ALA A N 1
ATOM 577 C CA . ALA A 1 75 ? 5.014 -8.770 1.233 1.00 98.06 75 ALA A CA 1
ATOM 578 C C . ALA A 1 75 ? 4.117 -7.962 2.179 1.00 98.06 75 ALA A C 1
ATOM 580 O O . ALA A 1 75 ? 4.567 -7.580 3.258 1.00 98.06 75 ALA A O 1
ATOM 581 N N . VAL A 1 76 ? 2.839 -7.769 1.834 1.00 98.50 76 VAL A N 1
ATOM 582 C CA . VAL A 1 76 ? 1.880 -7.065 2.698 1.00 98.50 76 VAL A CA 1
ATOM 583 C C . VAL A 1 76 ? 1.672 -7.824 4.010 1.00 98.50 76 VAL A C 1
ATOM 585 O O . VAL A 1 76 ? 1.784 -7.230 5.079 1.00 98.50 76 VAL A O 1
ATOM 588 N N . ARG A 1 77 ? 1.478 -9.150 3.974 1.00 98.62 77 ARG A N 1
ATOM 589 C CA . ARG A 1 77 ? 1.368 -9.964 5.201 1.00 98.62 77 ARG A CA 1
ATOM 590 C C . ARG A 1 77 ? 2.613 -9.852 6.089 1.00 98.62 77 ARG A C 1
ATOM 592 O O . ARG A 1 77 ? 2.493 -9.768 7.309 1.00 98.62 77 ARG A O 1
ATOM 599 N N . VAL A 1 78 ? 3.807 -9.839 5.496 1.00 98.44 78 VAL A N 1
ATOM 600 C CA . VAL A 1 78 ? 5.065 -9.637 6.235 1.00 98.44 78 VAL A CA 1
ATOM 601 C C . VAL A 1 78 ? 5.148 -8.226 6.820 1.00 98.44 78 VAL A C 1
ATOM 603 O O . VAL A 1 78 ? 5.601 -8.078 7.953 1.00 98.44 78 VAL A O 1
ATOM 606 N N . ALA A 1 79 ? 4.697 -7.203 6.095 1.00 98.50 79 ALA A N 1
ATOM 607 C CA . ALA A 1 79 ? 4.680 -5.824 6.574 1.00 98.50 79 ALA A CA 1
ATOM 608 C C . ALA A 1 79 ? 3.777 -5.649 7.804 1.00 98.50 79 ALA A C 1
ATOM 610 O O . ALA A 1 79 ? 4.227 -5.084 8.797 1.00 98.50 79 ALA A O 1
ATOM 611 N N . PHE A 1 80 ? 2.569 -6.223 7.794 1.00 98.56 80 PHE A N 1
ATOM 612 C CA . PHE A 1 80 ? 1.685 -6.234 8.969 1.00 98.56 80 PHE A CA 1
ATOM 613 C C . PHE A 1 80 ? 2.348 -6.905 10.178 1.00 98.56 80 PHE A C 1
ATOM 615 O O . PHE A 1 80 ? 2.353 -6.340 11.268 1.00 98.56 80 PHE A O 1
ATOM 622 N N . LYS A 1 81 ? 3.001 -8.058 9.981 1.00 98.25 81 LYS A N 1
ATOM 623 C CA . LYS A 1 81 ? 3.743 -8.730 11.060 1.00 98.25 81 LYS A CA 1
ATOM 624 C C . LYS A 1 81 ? 4.894 -7.884 11.607 1.00 98.25 81 LYS A C 1
ATOM 626 O O . LYS A 1 81 ? 5.120 -7.871 12.812 1.00 98.25 81 LYS A O 1
ATOM 631 N N . ARG A 1 82 ? 5.631 -7.177 10.742 1.00 97.38 82 ARG A N 1
ATOM 632 C CA . ARG A 1 82 ? 6.713 -6.260 11.155 1.00 97.38 82 ARG A CA 1
ATOM 633 C C . ARG A 1 82 ? 6.188 -5.062 11.940 1.00 97.38 82 ARG A C 1
ATOM 635 O O . ARG A 1 82 ? 6.884 -4.590 12.829 1.00 97.38 82 ARG A O 1
ATOM 642 N N . ALA A 1 83 ? 4.967 -4.625 11.646 1.00 97.19 83 ALA A N 1
ATOM 643 C CA . ALA A 1 83 ? 4.249 -3.608 12.405 1.00 97.19 83 ALA A CA 1
ATOM 644 C C . ALA A 1 83 ? 3.637 -4.139 13.720 1.00 97.19 83 ALA A C 1
ATOM 646 O O . ALA A 1 83 ? 2.879 -3.426 14.365 1.00 97.19 83 ALA A O 1
ATOM 647 N N . GLY A 1 84 ? 3.922 -5.390 14.112 1.00 97.44 84 GLY A N 1
ATOM 648 C CA . GLY A 1 84 ? 3.367 -6.007 15.320 1.00 97.44 84 GLY A CA 1
ATOM 649 C C . GLY A 1 84 ? 1.898 -6.428 15.201 1.00 97.44 84 GLY A C 1
ATOM 650 O O . GLY A 1 84 ? 1.280 -6.748 16.211 1.00 97.44 84 GLY A O 1
ATOM 651 N N . GLY A 1 85 ? 1.340 -6.432 13.988 1.00 96.25 85 GLY A N 1
ATOM 652 C CA . GLY A 1 85 ? -0.068 -6.709 13.722 1.00 96.25 85 GLY A CA 1
ATOM 653 C C . GLY A 1 85 ? -0.350 -8.026 13.012 1.00 96.25 85 GLY A C 1
ATOM 654 O O . GLY A 1 85 ? 0.546 -8.804 12.674 1.00 96.25 85 GLY A O 1
ATOM 655 N N . ASP A 1 86 ? -1.633 -8.226 12.720 1.00 97.62 86 ASP A N 1
ATOM 656 C CA . ASP A 1 86 ? -2.133 -9.301 11.873 1.00 97.62 86 ASP A CA 1
ATOM 657 C C . ASP A 1 86 ? -2.831 -8.709 10.643 1.00 97.62 86 ASP A C 1
ATOM 659 O O . ASP A 1 86 ? -3.665 -7.812 10.742 1.00 97.62 86 ASP A O 1
ATOM 663 N N . PHE A 1 87 ? -2.497 -9.233 9.467 1.00 98.38 87 PHE A N 1
ATOM 664 C CA . PHE A 1 87 ? -3.174 -8.879 8.223 1.00 98.38 87 PHE A CA 1
ATOM 665 C C . PHE A 1 87 ? -4.662 -9.251 8.270 1.00 98.38 87 PHE A C 1
ATOM 667 O O . PHE A 1 87 ? -5.508 -8.540 7.728 1.00 98.38 87 PHE A O 1
ATOM 674 N N . ASP A 1 88 ? -5.000 -10.369 8.909 1.00 98.25 88 ASP A N 1
ATOM 675 C CA . ASP A 1 88 ? -6.374 -10.857 8.958 1.00 98.25 88 ASP A CA 1
ATOM 676 C C . ASP A 1 88 ? -7.198 -10.141 10.062 1.00 98.25 88 ASP A C 1
ATOM 678 O O . ASP A 1 88 ? -8.428 -10.175 10.017 1.00 98.25 88 ASP A O 1
ATOM 682 N N . GLN A 1 89 ? -6.544 -9.402 10.975 1.00 98.19 89 GLN A N 1
ATOM 683 C CA . GLN A 1 89 ? -7.163 -8.536 11.996 1.00 98.19 89 GLN A CA 1
ATOM 684 C C . GLN A 1 89 ? -6.515 -7.135 12.001 1.00 98.19 89 GLN A C 1
ATOM 686 O O . GLN A 1 89 ? -5.781 -6.787 12.931 1.00 98.19 89 GLN A O 1
ATOM 691 N N . PRO A 1 90 ? -6.741 -6.327 10.949 1.00 97.94 90 PRO A N 1
ATOM 692 C CA . PRO A 1 90 ? -6.067 -5.048 10.801 1.00 97.94 90 PRO A CA 1
ATOM 693 C C . PRO A 1 90 ? -6.576 -4.021 11.817 1.00 97.94 90 PRO A C 1
ATOM 695 O O . PRO A 1 90 ? -7.766 -3.936 12.114 1.00 97.94 90 PRO A O 1
ATOM 698 N N . THR A 1 91 ? -5.662 -3.178 12.284 1.00 97.88 91 THR A N 1
ATOM 699 C CA . THR A 1 91 ? -5.944 -1.977 13.084 1.00 97.88 91 THR A CA 1
ATOM 700 C C . THR A 1 91 ? -5.343 -0.753 12.400 1.00 97.88 91 THR A C 1
ATOM 702 O O . THR A 1 91 ? -4.432 -0.883 11.581 1.00 97.88 91 THR A O 1
ATOM 705 N N . LYS A 1 92 ? -5.798 0.453 12.749 1.00 97.38 92 LYS A N 1
ATOM 706 C CA . LYS A 1 92 ? -5.218 1.694 12.212 1.00 97.38 92 LYS A CA 1
ATOM 707 C C . LYS A 1 92 ? -3.706 1.776 12.447 1.00 97.38 92 LYS A C 1
ATOM 709 O O . LYS A 1 92 ? -2.961 2.051 11.511 1.00 97.38 92 LYS A O 1
ATOM 714 N N . GLU A 1 93 ? -3.250 1.465 13.660 1.00 97.50 93 GLU A N 1
ATOM 715 C CA . GLU A 1 93 ? -1.825 1.457 14.022 1.00 97.50 93 GLU A CA 1
ATOM 716 C C . GLU A 1 93 ? -1.011 0.495 13.143 1.00 97.50 93 GLU A C 1
ATOM 718 O O . GLU A 1 93 ? 0.012 0.868 12.567 1.00 97.50 93 GLU A O 1
ATOM 723 N N . THR A 1 94 ? -1.504 -0.732 12.966 1.00 97.81 94 THR A N 1
ATOM 724 C CA . THR A 1 94 ? -0.806 -1.748 12.163 1.00 97.81 94 THR A CA 1
ATOM 725 C C . THR A 1 94 ? -0.814 -1.414 10.671 1.00 97.81 94 THR A C 1
ATOM 727 O O . THR A 1 94 ? 0.156 -1.719 9.981 1.00 97.81 94 THR A O 1
ATOM 730 N N . ILE A 1 95 ? -1.848 -0.725 10.171 1.00 98.44 95 ILE A N 1
ATOM 731 C CA . ILE A 1 95 ? -1.901 -0.202 8.798 1.00 98.44 95 ILE A CA 1
ATOM 732 C C . ILE A 1 95 ? -0.835 0.874 8.581 1.00 98.44 95 ILE A C 1
ATOM 734 O O . ILE A 1 95 ? -0.145 0.832 7.560 1.00 98.44 95 ILE A O 1
ATOM 738 N N . VAL A 1 96 ? -0.671 1.809 9.524 1.00 98.19 96 VAL A N 1
ATOM 739 C CA . VAL A 1 96 ? 0.377 2.844 9.458 1.00 98.19 96 VAL A CA 1
ATOM 740 C C . VAL A 1 96 ? 1.754 2.185 9.386 1.00 98.19 96 VAL A C 1
ATOM 742 O O . VAL A 1 96 ? 2.483 2.393 8.417 1.00 98.19 96 VAL A O 1
ATOM 745 N N . GLY A 1 97 ? 2.067 1.299 10.338 1.00 98.06 97 GLY A N 1
ATOM 746 C CA . GLY A 1 97 ? 3.358 0.607 10.353 1.00 98.06 97 GLY A CA 1
ATOM 747 C C . GLY A 1 97 ? 3.588 -0.274 9.118 1.00 98.06 97 GLY A C 1
ATOM 748 O O . GLY A 1 97 ? 4.707 -0.357 8.605 1.00 98.06 97 GLY A O 1
ATOM 749 N N . ALA A 1 98 ? 2.536 -0.905 8.587 1.00 98.44 98 ALA A N 1
ATOM 750 C CA . ALA A 1 98 ? 2.632 -1.678 7.354 1.00 98.44 98 ALA A CA 1
ATOM 751 C C . ALA A 1 98 ? 2.947 -0.788 6.142 1.00 98.44 98 ALA A C 1
ATOM 753 O O . ALA A 1 98 ? 3.761 -1.184 5.308 1.00 98.44 98 ALA A O 1
ATOM 754 N N . CYS A 1 99 ? 2.356 0.409 6.041 1.00 98.12 99 CYS A N 1
ATOM 755 C CA . CYS A 1 99 ? 2.647 1.354 4.958 1.00 98.12 99 CYS A CA 1
ATOM 756 C C . CYS A 1 99 ? 4.122 1.780 4.955 1.00 98.12 99 CYS A C 1
ATOM 758 O O . CYS A 1 99 ? 4.756 1.770 3.897 1.00 98.12 99 CYS A O 1
ATOM 760 N N . ASP A 1 100 ? 4.693 2.060 6.128 1.00 97.38 100 ASP A N 1
ATOM 761 C CA . ASP A 1 100 ? 6.107 2.429 6.262 1.00 97.38 100 ASP A CA 1
ATOM 762 C C . ASP A 1 100 ? 7.039 1.279 5.848 1.00 97.38 100 ASP A C 1
ATOM 764 O O . ASP A 1 100 ? 7.984 1.452 5.067 1.00 97.38 100 ASP A O 1
ATOM 768 N N . ALA A 1 101 ? 6.736 0.060 6.305 1.00 97.88 101 ALA A N 1
ATOM 769 C CA . ALA A 1 101 ? 7.491 -1.133 5.930 1.00 97.88 101 ALA A CA 1
ATOM 770 C C . ALA A 1 101 ? 7.396 -1.435 4.421 1.00 97.88 101 ALA A C 1
ATOM 772 O O . ALA A 1 101 ? 8.372 -1.886 3.805 1.00 97.88 101 ALA A O 1
ATOM 773 N N . LEU A 1 102 ? 6.239 -1.183 3.806 1.00 98.25 102 LEU A N 1
ATOM 774 C CA . LEU A 1 102 ? 6.020 -1.392 2.376 1.00 98.25 102 LEU A CA 1
ATOM 775 C C . LEU A 1 102 ? 6.725 -0.345 1.517 1.00 98.25 102 LEU A C 1
ATOM 777 O O . LEU A 1 102 ? 7.244 -0.715 0.468 1.00 98.25 102 LEU A O 1
ATOM 781 N N . ALA A 1 103 ? 6.830 0.910 1.957 1.00 96.88 103 ALA A N 1
ATOM 782 C CA . ALA A 1 103 ? 7.608 1.926 1.247 1.00 96.88 103 ALA A CA 1
ATOM 783 C C . ALA A 1 103 ? 9.083 1.505 1.113 1.00 96.88 103 ALA A C 1
ATOM 785 O O . ALA A 1 103 ? 9.646 1.508 0.016 1.00 96.88 103 ALA A O 1
ATOM 786 N N . SER A 1 104 ? 9.672 1.022 2.213 1.00 96.69 104 SER A N 1
ATOM 787 C CA . SER A 1 104 ? 11.038 0.477 2.211 1.00 96.69 104 SER A CA 1
ATOM 788 C C . SER A 1 104 ? 11.165 -0.768 1.321 1.00 96.69 104 SER A C 1
ATOM 790 O O . SER A 1 104 ? 12.136 -0.925 0.580 1.00 96.69 104 SER A O 1
ATOM 792 N N . THR A 1 105 ? 10.161 -1.651 1.356 1.00 96.50 105 THR A N 1
ATOM 793 C CA . THR A 1 105 ? 10.121 -2.860 0.516 1.00 96.50 105 THR A CA 1
ATOM 794 C C . THR A 1 105 ? 10.050 -2.508 -0.972 1.00 96.50 105 THR A C 1
ATOM 796 O O . THR A 1 105 ? 10.839 -3.038 -1.752 1.00 96.50 105 THR A O 1
ATOM 799 N N . ALA A 1 106 ? 9.178 -1.575 -1.368 1.00 95.62 106 ALA A N 1
ATOM 800 C CA . ALA A 1 106 ? 9.060 -1.097 -2.745 1.00 95.62 106 ALA A CA 1
ATOM 801 C C . ALA A 1 106 ? 10.390 -0.546 -3.273 1.00 95.62 106 ALA A C 1
ATOM 803 O O . ALA A 1 106 ? 10.813 -0.921 -4.369 1.00 95.62 106 ALA A O 1
ATOM 804 N N . ALA A 1 107 ? 11.066 0.295 -2.484 1.00 94.75 107 ALA A N 1
ATOM 805 C CA . ALA A 1 107 ? 12.368 0.849 -2.842 1.00 94.75 107 ALA A CA 1
ATOM 806 C C . ALA A 1 107 ? 13.414 -0.260 -3.056 1.00 94.75 107 ALA A C 1
ATOM 808 O O . ALA A 1 107 ? 14.112 -0.267 -4.067 1.00 94.75 107 ALA A O 1
ATOM 809 N N . SER A 1 108 ? 13.465 -1.258 -2.162 1.00 94.38 108 SER A N 1
ATOM 810 C CA . SER A 1 108 ? 14.380 -2.406 -2.300 1.00 94.38 108 SER A CA 1
ATOM 811 C C . SER A 1 108 ? 14.118 -3.274 -3.534 1.00 94.38 108 SER A C 1
ATOM 813 O O . SER A 1 108 ? 15.026 -3.950 -4.011 1.00 94.38 108 SER A O 1
ATOM 815 N N . TRP A 1 109 ? 12.890 -3.262 -4.057 1.00 92.56 109 TRP A N 1
ATOM 816 C CA . TRP A 1 109 ? 12.521 -3.975 -5.282 1.00 92.56 109 TRP A CA 1
ATOM 817 C C . TRP A 1 109 ? 12.792 -3.146 -6.545 1.00 92.56 109 TRP A C 1
ATOM 819 O O . TRP A 1 109 ? 12.496 -3.594 -7.647 1.00 92.56 109 TRP A O 1
ATOM 829 N N . GLY A 1 110 ? 13.367 -1.949 -6.396 1.00 91.62 110 GLY A N 1
ATOM 830 C CA . GLY A 1 110 ? 13.702 -1.054 -7.502 1.00 91.62 110 GLY A CA 1
ATOM 831 C C . GLY A 1 110 ? 12.549 -0.156 -7.945 1.00 91.62 110 GLY A C 1
ATOM 832 O O . GLY A 1 110 ? 12.616 0.430 -9.022 1.00 91.62 110 GLY A O 1
ATOM 833 N N . THR A 1 111 ? 11.494 -0.024 -7.134 1.00 92.25 111 THR A N 1
ATOM 834 C CA . THR A 1 111 ? 10.413 0.925 -7.431 1.00 92.25 111 THR A CA 1
ATOM 835 C C . THR A 1 111 ? 10.967 2.353 -7.386 1.00 92.25 111 THR A C 1
ATOM 837 O O . THR A 1 111 ? 11.587 2.714 -6.383 1.00 92.25 111 THR A O 1
ATOM 840 N N . PRO A 1 112 ? 10.741 3.190 -8.418 1.00 92.38 112 PRO A N 1
ATOM 841 C CA . PRO A 1 112 ? 11.238 4.562 -8.422 1.00 92.38 112 PRO A CA 1
ATOM 842 C C . PRO A 1 112 ? 10.737 5.366 -7.217 1.00 92.38 112 PRO A C 1
ATOM 844 O O . PRO A 1 112 ? 9.555 5.309 -6.881 1.00 92.38 112 PRO A O 1
ATOM 847 N N . GLU A 1 113 ? 11.602 6.189 -6.622 1.00 93.94 113 GLU A N 1
ATOM 848 C CA . GLU A 1 113 ? 11.276 7.005 -5.438 1.00 93.94 113 GLU A CA 1
ATOM 849 C C . GLU A 1 113 ? 10.021 7.869 -5.646 1.00 93.94 113 GLU A C 1
ATOM 851 O O . GLU A 1 113 ? 9.131 7.899 -4.801 1.00 93.94 113 GLU A O 1
ATOM 856 N N . SER A 1 114 ? 9.875 8.486 -6.824 1.00 92.94 114 SER A N 1
ATOM 857 C CA . SER A 1 114 ? 8.681 9.280 -7.156 1.00 92.94 114 SER A CA 1
ATOM 858 C C . SER A 1 114 ? 7.375 8.472 -7.164 1.00 92.94 114 SER A C 1
ATOM 860 O O . SER A 1 114 ? 6.307 9.027 -6.913 1.00 92.94 114 SER A O 1
ATOM 862 N N . VAL A 1 115 ? 7.442 7.167 -7.448 1.00 93.44 115 VAL A N 1
ATOM 863 C CA . VAL A 1 115 ? 6.291 6.258 -7.372 1.00 93.44 115 VAL A CA 1
ATOM 864 C C . VAL A 1 115 ? 6.014 5.901 -5.915 1.00 93.44 115 VAL A C 1
ATOM 866 O O . VAL A 1 115 ? 4.850 5.912 -5.517 1.00 93.44 115 VAL A O 1
ATOM 869 N N . VAL A 1 116 ? 7.057 5.638 -5.119 1.00 95.38 116 VAL A N 1
ATOM 870 C CA . VAL A 1 116 ? 6.931 5.360 -3.679 1.00 95.38 116 VAL A CA 1
ATOM 871 C C . VAL A 1 116 ? 6.275 6.541 -2.958 1.00 95.38 116 VAL A C 1
ATOM 873 O O . VAL A 1 116 ? 5.243 6.347 -2.318 1.00 95.38 116 VAL A O 1
ATOM 876 N N . HIS A 1 117 ? 6.789 7.762 -3.140 1.00 95.44 117 HIS A N 1
ATOM 877 C CA . HIS A 1 117 ? 6.237 8.971 -2.517 1.00 95.44 117 HIS A CA 1
ATOM 878 C C . HIS A 1 117 ? 4.774 9.207 -2.900 1.00 95.44 117 HIS A C 1
ATOM 880 O O . HIS A 1 117 ? 3.932 9.393 -2.025 1.00 95.44 117 HIS A O 1
ATOM 886 N N . HIS A 1 118 ? 4.436 9.105 -4.191 1.00 95.50 118 HIS A N 1
ATOM 887 C CA . HIS A 1 118 ? 3.050 9.251 -4.650 1.00 95.50 118 HIS A CA 1
ATOM 888 C C . HIS A 1 118 ? 2.097 8.275 -3.945 1.00 95.50 118 HIS A C 1
ATOM 890 O O . HIS A 1 118 ? 1.004 8.655 -3.527 1.00 95.50 118 HIS A O 1
ATOM 896 N N . HIS A 1 119 ? 2.492 7.006 -3.813 1.00 95.75 119 HIS A N 1
ATOM 897 C CA . HIS A 1 119 ? 1.646 5.990 -3.185 1.00 95.75 119 HIS A CA 1
ATOM 898 C C . HIS A 1 119 ? 1.557 6.180 -1.663 1.00 95.75 119 HIS A C 1
ATOM 900 O O . HIS A 1 119 ? 0.485 5.965 -1.095 1.00 95.75 119 HIS A O 1
ATOM 906 N N . GLN A 1 120 ? 2.620 6.660 -1.007 1.00 96.81 120 GLN A N 1
ATOM 907 C CA . GLN A 1 120 ? 2.557 7.077 0.398 1.00 96.81 120 GLN A CA 1
ATOM 908 C C . GLN A 1 120 ? 1.562 8.226 0.596 1.00 96.81 120 GLN A C 1
ATOM 910 O O . GLN A 1 120 ? 0.733 8.158 1.501 1.00 96.81 120 GLN A O 1
ATOM 915 N N . GLU A 1 121 ? 1.558 9.231 -0.284 1.00 97.44 121 GLU A N 1
ATOM 916 C CA . GLU A 1 121 ? 0.578 10.325 -0.240 1.00 97.44 121 GLU A CA 1
ATOM 917 C C . GLU A 1 121 ? -0.866 9.833 -0.362 1.00 97.44 121 GLU A C 1
ATOM 919 O O . GLU A 1 121 ? -1.742 10.305 0.366 1.00 97.44 121 GLU A O 1
ATOM 924 N N . GLN A 1 122 ? -1.135 8.856 -1.235 1.00 97.62 122 GLN A N 1
ATOM 925 C CA . GLN A 1 122 ? -2.475 8.270 -1.317 1.00 97.62 122 GLN A CA 1
ATOM 926 C C . GLN A 1 122 ? -2.838 7.496 -0.048 1.00 97.62 122 GLN A C 1
ATOM 928 O O . GLN A 1 122 ? -3.961 7.622 0.441 1.00 97.62 122 GLN A O 1
ATOM 933 N N . MET A 1 123 ? -1.897 6.741 0.526 1.00 97.62 123 MET A N 1
ATOM 934 C CA . MET A 1 123 ? -2.150 6.010 1.769 1.00 97.62 123 MET A CA 1
ATOM 935 C C . MET A 1 123 ? -2.364 6.935 2.965 1.00 97.62 123 MET A C 1
ATOM 937 O O . MET A 1 123 ? -3.200 6.629 3.810 1.00 97.62 123 MET A O 1
ATOM 941 N N . MET A 1 124 ? -1.711 8.099 3.013 1.00 97.50 124 MET A N 1
ATOM 942 C CA . MET A 1 124 ? -1.982 9.106 4.044 1.00 97.50 124 MET A CA 1
ATOM 943 C C . MET A 1 124 ? -3.432 9.603 3.998 1.00 97.50 124 MET A C 1
ATOM 945 O O . MET A 1 124 ? -4.035 9.813 5.049 1.00 97.50 124 MET A O 1
ATOM 949 N N . LYS A 1 125 ? -4.037 9.728 2.807 1.00 97.56 125 LYS A N 1
ATOM 950 C CA . LYS A 1 125 ? -5.466 10.071 2.681 1.00 97.56 125 LYS A CA 1
ATOM 951 C C . LYS A 1 125 ? -6.367 8.972 3.245 1.00 97.56 125 LYS A C 1
ATOM 953 O O . LYS A 1 125 ? -7.335 9.285 3.930 1.00 97.56 125 LYS A O 1
ATOM 958 N N . VAL A 1 126 ? -6.040 7.704 2.983 1.00 97.88 126 VAL A N 1
ATOM 959 C CA . VAL A 1 126 ? -6.762 6.544 3.538 1.00 97.88 126 VAL A CA 1
ATOM 960 C C . VAL A 1 126 ? -6.655 6.539 5.064 1.00 97.88 126 VAL A C 1
ATOM 962 O O . VAL A 1 126 ? -7.667 6.528 5.756 1.00 97.88 126 VAL A O 1
ATOM 965 N N . ILE A 1 127 ? -5.434 6.624 5.597 1.00 97.25 127 ILE A N 1
ATOM 966 C CA . ILE A 1 127 ? -5.158 6.616 7.041 1.00 97.25 127 ILE A CA 1
ATOM 967 C C . ILE A 1 127 ? -5.853 7.786 7.747 1.00 97.25 127 ILE A C 1
ATOM 969 O O . ILE A 1 127 ? -6.438 7.600 8.811 1.00 97.25 127 ILE A O 1
ATOM 973 N N . GLY A 1 128 ? -5.843 8.978 7.145 1.00 96.31 128 GLY A N 1
ATOM 974 C CA . GLY A 1 128 ? -6.499 10.164 7.696 1.00 96.31 128 GLY A CA 1
ATOM 975 C C . GLY A 1 128 ? -8.027 10.072 7.764 1.00 96.31 128 GLY A C 1
ATOM 976 O O . GLY A 1 128 ? -8.647 10.864 8.469 1.00 96.31 128 GLY A O 1
ATOM 977 N N . ARG A 1 129 ? -8.644 9.120 7.051 1.00 95.94 129 ARG A N 1
ATOM 978 C CA . ARG A 1 129 ? -10.090 8.850 7.100 1.00 95.94 129 ARG A CA 1
ATOM 979 C C . ARG A 1 129 ? -10.456 7.660 7.982 1.00 95.94 129 ARG A C 1
ATOM 981 O O . ARG A 1 129 ? -11.644 7.447 8.208 1.00 95.94 129 ARG A O 1
ATOM 988 N N . LEU A 1 130 ? -9.478 6.900 8.479 1.00 93.62 130 LEU A N 1
ATOM 989 C CA . LEU A 1 130 ? -9.752 5.803 9.398 1.00 93.62 130 LEU A CA 1
ATOM 990 C C . LEU A 1 130 ? -10.184 6.342 10.769 1.00 93.62 130 LEU A C 1
ATOM 992 O O . LEU A 1 130 ? -9.479 7.199 11.325 1.00 93.62 130 LEU A O 1
ATOM 996 N N . PRO A 1 131 ? -11.287 5.821 11.339 1.00 86.75 131 PRO A N 1
ATOM 997 C CA . PRO A 1 131 ? -11.636 6.098 12.725 1.00 86.75 131 PRO A CA 1
ATOM 998 C C . PRO A 1 131 ? -10.509 5.626 13.655 1.00 86.75 131 PRO A C 1
ATOM 1000 O O . PRO A 1 131 ? -9.736 4.737 13.292 1.00 86.75 131 PRO A O 1
ATOM 1003 N N . GLU A 1 132 ? -10.393 6.280 14.811 1.00 78.25 132 GLU A N 1
ATOM 1004 C CA . GLU A 1 132 ? -9.468 5.875 15.882 1.00 78.25 132 GLU A CA 1
ATOM 1005 C C . GLU A 1 132 ? -9.743 4.446 16.366 1.00 78.25 132 GLU A C 1
ATOM 1007 O O . GLU A 1 132 ? -10.937 4.097 16.531 1.00 78.25 132 GLU A O 1
#

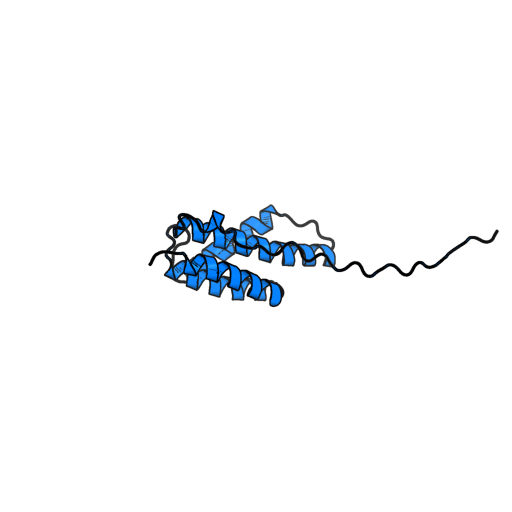Radius of gyration: 19.07 Å; Cα contacts (8 Å, |Δi|>4): 129; chains: 1; bounding box: 35×26×75 Å